Protein AF-A0A1C5R326-F1 (afdb_monomer_lite)

Foldseek 3Di:
DAQDCADPVRDRDNPVNVVVVVVVVVVVVVVVVVVPDPDDDDDDCCPDPVVVSVVVVVVVVD

Radius of gyration: 26.21 Å; chains: 1; bounding box: 49×21×69 Å

Structure (mmCIF, N/CA/C/O backbone):
data_AF-A0A1C5R326-F1
#
_entry.id   AF-A0A1C5R326-F1
#
loop_
_atom_site.group_PDB
_atom_site.id
_atom_site.type_symbol
_atom_site.label_atom_id
_atom_site.label_alt_id
_atom_site.label_comp_id
_atom_site.label_asym_id
_atom_site.label_entity_id
_atom_site.label_seq_id
_atom_site.pdbx_PDB_ins_code
_atom_site.Cartn_x
_atom_site.Cartn_y
_atom_site.Cartn_z
_atom_site.occupancy
_atom_site.B_iso_or_equiv
_atom_site.auth_seq_id
_atom_site.auth_comp_id
_atom_site.auth_asym_id
_atom_site.auth_atom_id
_atom_site.pdbx_PDB_model_num
ATOM 1 N N . MET A 1 1 ? -0.597 -7.379 -10.742 1.00 58.69 1 MET A N 1
ATOM 2 C CA . MET A 1 1 ? -0.072 -7.125 -12.100 1.00 58.69 1 MET A CA 1
ATOM 3 C C . MET A 1 1 ? 1.336 -6.587 -11.893 1.00 58.69 1 MET A C 1
ATOM 5 O O . MET A 1 1 ? 1.471 -5.661 -11.108 1.00 58.69 1 MET A O 1
ATOM 9 N N . GLY A 1 2 ? 2.373 -7.259 -12.393 1.00 76.62 2 GLY A N 1
ATOM 10 C CA . GLY A 1 2 ? 3.766 -6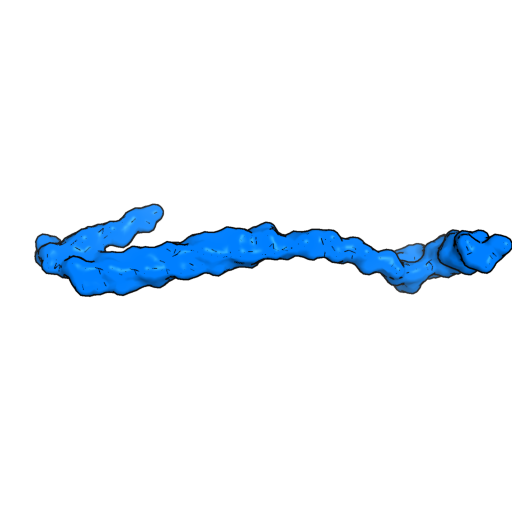.856 -12.146 1.00 76.62 2 GLY A CA 1
ATOM 11 C C . GLY A 1 2 ? 4.243 -5.847 -13.189 1.00 76.62 2 GLY A C 1
ATOM 12 O O . GLY A 1 2 ? 3.782 -5.902 -14.325 1.00 76.62 2 GLY A O 1
ATOM 13 N N . VAL A 1 3 ? 5.147 -4.945 -12.803 1.00 87.81 3 VAL A N 1
ATOM 14 C CA . VAL A 1 3 ? 5.858 -4.063 -13.741 1.00 87.81 3 VAL A CA 1
ATOM 15 C C . VAL A 1 3 ? 6.825 -4.922 -14.565 1.00 87.81 3 VAL A C 1
ATOM 17 O O . VAL A 1 3 ? 7.560 -5.725 -13.989 1.00 87.81 3 VAL A O 1
ATOM 20 N N . ASP A 1 4 ? 6.811 -4.791 -15.892 1.00 92.69 4 ASP A N 1
ATOM 21 C CA . ASP A 1 4 ? 7.749 -5.493 -16.778 1.00 92.69 4 ASP A CA 1
ATOM 22 C C . ASP A 1 4 ? 9.102 -4.762 -16.824 1.00 92.69 4 ASP A C 1
ATOM 24 O O . ASP A 1 4 ? 9.167 -3.536 -16.735 1.00 92.69 4 ASP A O 1
ATOM 28 N N . LYS A 1 5 ? 10.190 -5.525 -16.950 1.00 94.62 5 LYS A N 1
ATOM 29 C CA . LYS A 1 5 ? 11.549 -5.011 -17.162 1.00 94.62 5 LYS A CA 1
ATOM 30 C C . LYS A 1 5 ? 11.795 -4.551 -18.599 1.00 94.62 5 LYS A C 1
ATOM 32 O O . LYS A 1 5 ? 12.822 -3.926 -18.864 1.00 94.62 5 LYS A O 1
ATOM 37 N N . PHE A 1 6 ? 10.904 -4.905 -19.517 1.00 95.88 6 PHE A N 1
ATOM 38 C CA . PHE A 1 6 ? 10.974 -4.511 -20.913 1.00 95.88 6 PHE A CA 1
ATOM 39 C C . PHE A 1 6 ? 9.922 -3.451 -21.227 1.00 95.88 6 PHE A C 1
ATOM 41 O O . PHE A 1 6 ? 8.800 -3.490 -20.721 1.00 95.88 6 PHE A O 1
ATOM 48 N N . ASN A 1 7 ? 10.290 -2.490 -22.070 1.00 92.38 7 ASN A N 1
ATOM 49 C CA . ASN A 1 7 ? 9.335 -1.525 -22.593 1.00 92.38 7 ASN A CA 1
ATOM 50 C C . ASN A 1 7 ? 8.414 -2.181 -23.645 1.00 92.38 7 ASN A C 1
ATOM 52 O O . ASN A 1 7 ? 8.580 -3.342 -24.020 1.00 92.38 7 ASN A O 1
ATOM 56 N N . HIS A 1 8 ? 7.444 -1.423 -24.158 1.00 92.25 8 HIS A N 1
ATOM 57 C CA . HIS A 1 8 ? 6.490 -1.920 -25.159 1.00 92.25 8 HIS A CA 1
ATOM 58 C C . HIS A 1 8 ? 7.130 -2.345 -26.497 1.00 92.25 8 HIS A C 1
ATOM 60 O O . HIS A 1 8 ? 6.505 -3.065 -27.270 1.00 92.25 8 HIS A O 1
ATOM 66 N N . GLU A 1 9 ? 8.366 -1.921 -26.764 1.00 95.62 9 GLU A N 1
ATOM 67 C CA . GLU A 1 9 ? 9.152 -2.310 -27.939 1.00 95.62 9 GLU A CA 1
ATOM 68 C C . GLU A 1 9 ? 10.014 -3.560 -27.677 1.00 95.62 9 GLU A C 1
ATOM 70 O O . GLU A 1 9 ? 10.656 -4.073 -28.591 1.00 95.62 9 GLU A O 1
ATOM 75 N N . GLY A 1 10 ? 10.033 -4.069 -26.440 1.00 94.62 10 GLY A N 1
ATOM 76 C CA . GLY A 1 10 ? 10.806 -5.241 -26.033 1.00 94.62 10 GLY A CA 1
ATOM 77 C C . GLY A 1 10 ? 12.254 -4.946 -25.636 1.00 94.62 10 GLY A C 1
ATOM 78 O O . GLY A 1 10 ? 13.022 -5.884 -25.420 1.00 94.62 10 GLY A O 1
ATOM 79 N N . TYR A 1 11 ? 12.651 -3.676 -25.512 1.00 96.31 11 TYR A N 1
ATOM 80 C CA . TYR A 1 11 ? 13.979 -3.314 -25.015 1.00 96.31 11 TYR A CA 1
ATOM 81 C C . TYR A 1 11 ? 14.029 -3.361 -23.496 1.00 96.31 11 TYR A C 1
ATOM 83 O O . TYR A 1 11 ? 13.087 -2.950 -22.817 1.00 96.31 11 TYR A O 1
ATOM 91 N N . PHE A 1 12 ? 15.150 -3.848 -22.963 1.00 96.62 12 PHE A N 1
ATOM 92 C CA . PHE A 1 12 ? 15.396 -3.841 -21.528 1.00 96.62 12 PHE A CA 1
ATOM 93 C C . PHE A 1 12 ? 15.519 -2.395 -21.043 1.00 96.62 12 PHE A C 1
ATOM 95 O O . PHE A 1 12 ? 16.457 -1.694 -21.423 1.00 96.62 12 PHE A O 1
ATOM 102 N N . ASP A 1 13 ? 14.576 -1.968 -20.208 1.00 96.12 13 ASP A N 1
ATOM 103 C CA . ASP A 1 13 ? 14.496 -0.607 -19.686 1.00 96.12 13 ASP A CA 1
ATOM 104 C C . ASP A 1 13 ? 14.537 -0.639 -18.148 1.00 96.12 13 ASP A C 1
ATOM 106 O O . ASP A 1 13 ? 13.495 -0.670 -17.478 1.00 96.12 13 ASP A O 1
ATOM 110 N N . PRO A 1 14 ? 15.746 -0.662 -17.555 1.00 96.06 14 PRO A N 1
ATOM 111 C CA . PRO A 1 14 ? 15.897 -0.729 -16.108 1.00 96.06 14 PRO A CA 1
ATOM 112 C C . PRO A 1 14 ? 15.383 0.539 -15.420 1.00 96.06 14 PRO A C 1
ATOM 114 O O . PRO A 1 14 ? 14.865 0.456 -14.310 1.00 96.06 14 PRO A O 1
ATOM 117 N N . THR A 1 15 ? 15.480 1.699 -16.074 1.00 95.44 15 THR A N 1
ATOM 118 C CA . THR A 1 15 ? 15.076 2.984 -15.496 1.00 95.44 15 THR A CA 1
ATOM 119 C C . THR A 1 15 ? 13.567 3.039 -15.299 1.00 95.44 15 THR A C 1
ATOM 121 O O . THR A 1 15 ? 13.099 3.350 -14.202 1.00 95.44 15 THR A O 1
ATOM 124 N N . THR A 1 16 ? 12.799 2.689 -16.332 1.00 95.06 16 THR A N 1
ATOM 125 C CA . THR A 1 16 ? 11.334 2.682 -16.251 1.00 95.06 16 THR A CA 1
ATOM 126 C C . THR A 1 16 ? 10.841 1.617 -15.277 1.00 95.06 16 THR A C 1
ATOM 128 O O . THR A 1 16 ? 9.964 1.890 -14.453 1.00 95.06 16 THR A O 1
ATOM 131 N N . TYR A 1 17 ? 11.445 0.425 -15.306 1.00 95.50 17 TYR A N 1
ATOM 132 C CA . TYR A 1 17 ? 11.115 -0.640 -14.363 1.00 95.50 17 TYR A CA 1
ATOM 133 C C . TYR A 1 17 ? 11.331 -0.212 -12.908 1.00 95.50 17 TYR A C 1
ATOM 135 O O . TYR A 1 17 ? 10.446 -0.413 -12.074 1.00 95.50 17 TYR A O 1
ATOM 143 N N . GLU A 1 18 ? 12.481 0.388 -12.588 1.00 95.88 18 GLU A N 1
ATOM 144 C CA . GLU A 1 18 ? 12.788 0.850 -11.232 1.00 95.88 18 GLU A CA 1
ATOM 145 C C . GLU A 1 18 ? 11.832 1.952 -10.777 1.00 95.88 18 GLU A C 1
ATOM 147 O O . GLU A 1 18 ? 11.283 1.864 -9.676 1.00 95.88 18 GLU A O 1
ATOM 152 N N . ALA A 1 19 ? 11.578 2.947 -11.631 1.00 95.69 19 ALA A N 1
ATOM 153 C CA . ALA A 1 19 ? 10.671 4.046 -11.320 1.00 95.69 19 ALA A CA 1
ATOM 154 C C . ALA A 1 19 ? 9.256 3.539 -10.996 1.00 95.69 19 ALA A C 1
ATOM 156 O O . ALA A 1 19 ? 8.720 3.824 -9.924 1.00 95.69 19 ALA A O 1
ATOM 157 N N . LEU A 1 20 ? 8.674 2.725 -11.881 1.00 95.06 20 LEU A N 1
ATOM 158 C CA . LEU A 1 20 ? 7.327 2.180 -11.698 1.00 95.06 20 LEU A CA 1
ATOM 159 C C . LEU A 1 20 ? 7.254 1.199 -10.521 1.00 95.06 20 LEU A C 1
ATOM 161 O O . LEU A 1 20 ? 6.267 1.184 -9.787 1.00 95.06 20 LEU A O 1
ATOM 165 N N . THR A 1 21 ? 8.304 0.404 -10.296 1.00 94.69 21 THR A N 1
ATOM 166 C CA . THR A 1 21 ? 8.376 -0.504 -9.142 1.00 94.69 21 THR A CA 1
ATOM 167 C C . THR A 1 21 ? 8.383 0.268 -7.825 1.00 94.69 21 THR A C 1
ATOM 169 O O . THR A 1 21 ? 7.732 -0.155 -6.869 1.00 94.69 21 THR A O 1
ATOM 172 N N . ASN A 1 22 ? 9.103 1.390 -7.755 1.00 95.06 22 ASN A N 1
ATOM 173 C CA . ASN A 1 22 ? 9.143 2.225 -6.556 1.00 95.06 22 ASN A CA 1
ATOM 174 C C . ASN A 1 22 ? 7.784 2.877 -6.286 1.00 95.06 22 ASN A C 1
ATOM 176 O O . ASN A 1 22 ? 7.285 2.751 -5.171 1.00 95.06 22 ASN A O 1
ATOM 180 N N . ILE A 1 23 ? 7.139 3.443 -7.312 1.00 94.88 23 ILE A N 1
ATOM 181 C CA . ILE A 1 23 ? 5.779 3.996 -7.197 1.00 94.88 23 ILE A CA 1
ATOM 182 C C . ILE A 1 23 ? 4.810 2.926 -6.687 1.00 94.88 23 ILE A C 1
ATOM 184 O O . ILE A 1 23 ? 4.124 3.135 -5.692 1.00 94.88 23 ILE A O 1
ATOM 188 N N . HIS A 1 24 ? 4.814 1.735 -7.292 1.00 92.94 24 HIS A N 1
ATOM 189 C CA 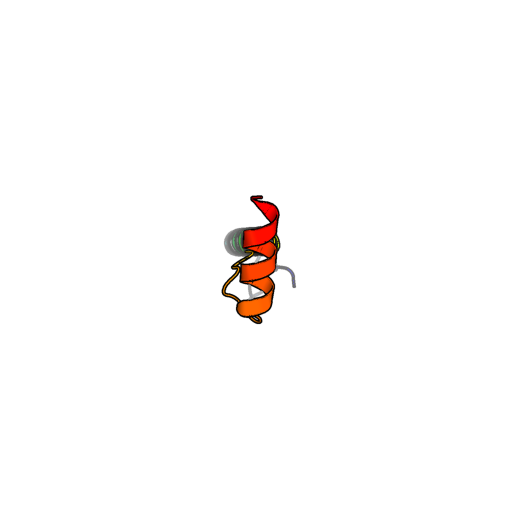. HIS A 1 24 ? 3.917 0.660 -6.876 1.00 92.94 24 HIS A CA 1
ATOM 190 C C . HIS A 1 24 ? 4.154 0.217 -5.422 1.00 92.94 24 HIS A C 1
ATOM 192 O O . HIS A 1 24 ? 3.213 -0.078 -4.685 1.00 92.94 24 HIS A O 1
ATOM 198 N N . ARG A 1 25 ? 5.417 0.177 -4.974 1.00 91.44 25 ARG A N 1
ATOM 199 C CA . ARG A 1 25 ? 5.752 -0.111 -3.570 1.00 91.44 25 ARG A CA 1
ATOM 200 C C . ARG A 1 25 ? 5.220 0.966 -2.629 1.00 91.44 25 ARG A C 1
ATOM 202 O O . ARG A 1 25 ? 4.716 0.621 -1.561 1.00 91.44 25 ARG A O 1
ATOM 209 N N . GLU A 1 26 ? 5.349 2.234 -3.006 1.00 92.31 26 GLU A N 1
ATOM 210 C CA . GLU A 1 26 ? 4.857 3.373 -2.230 1.00 92.31 26 GLU A CA 1
ATOM 211 C C . GLU A 1 26 ? 3.328 3.372 -2.133 1.00 92.31 26 GLU A C 1
ATOM 213 O O . GLU A 1 26 ? 2.804 3.499 -1.027 1.00 92.31 26 GLU A O 1
ATOM 218 N N . GLU A 1 27 ? 2.621 3.124 -3.238 1.00 90.25 27 GLU A N 1
ATOM 219 C CA . GLU A 1 27 ? 1.159 2.975 -3.272 1.00 90.25 27 GLU A CA 1
ATOM 220 C C . GLU A 1 27 ? 0.693 1.837 -2.357 1.00 90.25 27 GLU A C 1
ATOM 222 O O . GLU A 1 27 ? -0.115 2.047 -1.456 1.00 90.25 27 GLU A O 1
ATOM 227 N N . MET A 1 28 ? 1.284 0.644 -2.489 1.00 87.75 28 MET A N 1
ATOM 228 C CA . MET A 1 28 ? 0.952 -0.502 -1.633 1.00 87.75 28 MET A CA 1
ATOM 229 C C . MET A 1 28 ? 1.246 -0.233 -0.150 1.00 87.75 28 MET A C 1
ATOM 231 O O . MET A 1 28 ? 0.553 -0.746 0.733 1.00 87.75 28 MET A O 1
ATOM 235 N N . ALA A 1 29 ? 2.292 0.536 0.159 1.00 86.50 29 ALA A N 1
ATOM 236 C CA . ALA A 1 29 ? 2.602 0.934 1.528 1.00 86.50 29 ALA A CA 1
ATOM 237 C C . ALA A 1 29 ? 1.604 1.976 2.060 1.00 86.50 29 ALA A C 1
ATOM 239 O O . ALA A 1 29 ? 1.225 1.903 3.232 1.00 86.50 29 ALA A O 1
ATOM 240 N N . ALA A 1 30 ? 1.169 2.917 1.221 1.00 83.69 30 ALA A N 1
ATOM 241 C CA . ALA A 1 30 ? 0.149 3.903 1.554 1.00 83.69 30 ALA A CA 1
ATOM 242 C C . ALA A 1 30 ? -1.210 3.236 1.802 1.00 83.69 30 ALA A C 1
ATOM 244 O O . ALA A 1 30 ? -1.816 3.494 2.839 1.00 83.69 30 ALA A O 1
ATOM 245 N N . ASP A 1 31 ? -1.626 2.301 0.947 1.00 82.50 31 ASP A N 1
ATOM 246 C CA . ASP A 1 31 ? -2.860 1.527 1.116 1.00 82.50 31 ASP A CA 1
ATOM 247 C C . ASP A 1 31 ? -2.842 0.712 2.412 1.00 82.50 31 ASP A C 1
ATOM 249 O O . ASP A 1 31 ? -3.803 0.719 3.180 1.00 82.50 31 ASP A O 1
ATOM 253 N N . LYS A 1 32 ? -1.714 0.057 2.721 1.00 80.25 32 LYS A N 1
ATOM 254 C CA . LYS A 1 32 ? -1.541 -0.663 3.993 1.00 80.25 32 LYS A CA 1
ATOM 255 C C . LYS A 1 32 ? -1.621 0.261 5.207 1.00 80.25 32 LYS A C 1
ATOM 257 O O . LYS A 1 32 ? -2.165 -0.143 6.232 1.00 80.25 32 LYS A O 1
ATOM 262 N N . LYS A 1 33 ? -1.088 1.485 5.116 1.00 74.25 33 LYS A N 1
ATOM 263 C CA . LYS A 1 33 ? -1.223 2.495 6.178 1.00 74.25 33 LYS A CA 1
ATOM 264 C C . LYS A 1 33 ? -2.665 2.988 6.302 1.00 74.25 33 LYS A C 1
ATOM 266 O O . LYS A 1 33 ? -3.157 3.101 7.418 1.00 74.25 33 LYS A O 1
ATOM 271 N N . ALA A 1 34 ? -3.341 3.238 5.184 1.00 68.25 34 ALA A N 1
ATOM 272 C CA . ALA A 1 34 ? -4.733 3.676 5.149 1.00 68.25 34 ALA A CA 1
ATOM 273 C C . ALA A 1 34 ? -5.707 2.588 5.631 1.00 68.25 34 ALA A C 1
ATOM 275 O O . ALA A 1 34 ? -6.749 2.907 6.193 1.00 68.25 34 ALA A O 1
ATOM 276 N N . ALA A 1 35 ? -5.361 1.307 5.479 1.00 69.81 35 ALA A N 1
ATOM 277 C CA . ALA A 1 35 ? -6.141 0.199 6.024 1.00 69.81 35 ALA A CA 1
ATOM 278 C C . ALA A 1 35 ? -6.165 0.183 7.565 1.00 69.81 35 ALA A C 1
ATOM 280 O O . ALA A 1 35 ? -7.091 -0.372 8.156 1.00 69.81 35 ALA A O 1
ATOM 281 N N . TYR A 1 36 ? -5.183 0.805 8.228 1.00 65.50 36 TYR A N 1
ATOM 282 C CA . TYR A 1 36 ? -5.180 0.966 9.680 1.00 65.50 36 TYR A CA 1
ATOM 283 C C . TYR A 1 36 ? -5.785 2.317 10.081 1.00 65.50 36 TYR A C 1
ATOM 285 O O . TYR A 1 36 ? -5.086 3.256 10.460 1.00 65.50 36 TYR A O 1
ATOM 293 N N . LEU A 1 37 ? -7.114 2.407 10.021 1.00 75.19 37 LEU A N 1
ATOM 294 C CA . LEU A 1 37 ? -7.866 3.456 10.708 1.00 75.19 37 LEU A CA 1
ATOM 295 C C . LEU A 1 37 ? -8.351 2.890 12.050 1.00 75.19 37 LEU A C 1
ATOM 297 O O . LEU A 1 37 ? -9.240 2.034 12.047 1.00 75.19 37 LEU A O 1
ATOM 301 N N . PRO A 1 38 ? -7.786 3.306 13.203 1.00 77.19 38 PRO A N 1
ATOM 302 C CA . PRO A 1 38 ? -8.313 2.880 14.492 1.00 77.19 38 PRO A CA 1
ATOM 303 C C . PRO A 1 38 ? -9.769 3.338 14.605 1.00 77.19 38 PRO A C 1
ATOM 305 O O . PRO A 1 38 ? -10.073 4.524 14.477 1.00 77.19 38 PRO A O 1
ATOM 308 N N . LEU A 1 39 ? -10.678 2.386 14.824 1.00 76.19 39 LEU A N 1
ATOM 309 C CA . LEU A 1 39 ? -12.090 2.678 15.045 1.00 76.19 39 LEU A CA 1
ATOM 310 C C . LEU A 1 39 ? -12.232 3.491 16.336 1.00 76.19 39 LEU A C 1
ATOM 312 O O . LEU A 1 39 ? -12.011 2.976 17.431 1.00 76.19 39 LEU A O 1
ATOM 316 N N . VAL A 1 40 ? -12.606 4.763 16.204 1.00 78.38 40 VAL A N 1
ATOM 317 C CA . VAL A 1 40 ? -12.917 5.633 17.342 1.00 78.38 40 VAL A CA 1
ATOM 318 C C . VAL A 1 40 ? -14.426 5.628 17.552 1.00 78.38 40 VAL A C 1
ATOM 320 O O . VAL A 1 40 ? -15.175 6.145 16.725 1.00 78.38 40 VAL A O 1
ATOM 323 N N . TYR A 1 41 ? -14.881 5.057 18.668 1.00 71.88 41 TYR A N 1
ATOM 324 C CA . TYR A 1 41 ? -16.274 5.176 19.093 1.00 71.88 41 TYR A CA 1
ATOM 325 C C . TYR A 1 41 ? -16.431 6.434 19.952 1.00 71.88 41 TYR A C 1
ATOM 327 O O . TYR A 1 41 ? -15.931 6.500 21.074 1.00 71.88 41 TYR A O 1
ATOM 335 N N . VAL A 1 42 ? -17.102 7.454 19.415 1.00 77.62 42 VAL A N 1
ATOM 336 C CA . VAL A 1 42 ? -17.415 8.681 20.156 1.00 77.62 42 VAL A CA 1
ATOM 337 C C . VAL A 1 42 ? -18.785 8.521 20.808 1.00 77.62 42 VAL A C 1
ATOM 339 O O . VAL A 1 42 ? -19.815 8.610 20.140 1.00 77.62 42 VAL A O 1
ATOM 342 N N . CYS A 1 43 ? -18.811 8.317 22.126 1.00 73.75 43 CYS A N 1
ATOM 343 C CA . CYS A 1 43 ? -20.044 8.383 22.908 1.00 73.75 43 CYS A CA 1
ATOM 344 C C . CYS A 1 43 ? -20.489 9.846 23.033 1.00 73.75 43 CYS A C 1
ATOM 346 O O . CYS A 1 43 ? -20.089 10.545 23.961 1.00 73.75 43 CYS A O 1
ATOM 348 N N . SER A 1 44 ? -21.319 10.323 22.106 1.00 81.62 44 SER A N 1
ATOM 349 C CA . SER A 1 44 ? -22.066 11.561 22.321 1.00 81.62 44 SER A CA 1
ATOM 350 C C . SER A 1 44 ? -23.378 11.215 23.026 1.00 81.62 44 SER A C 1
ATOM 352 O O . SER A 1 44 ? -24.201 10.518 22.428 1.00 81.62 44 SER A O 1
ATOM 354 N N . PRO A 1 45 ? -23.640 11.714 24.249 1.00 84.56 45 PRO A N 1
ATOM 355 C CA . PRO A 1 45 ? -24.940 11.521 24.895 1.00 84.56 45 PRO A CA 1
ATOM 356 C C . PRO A 1 45 ? -26.087 12.173 24.103 1.00 84.56 45 PRO A C 1
ATOM 358 O O . PRO A 1 45 ? -27.253 11.903 24.366 1.00 84.56 45 PRO A O 1
ATOM 361 N N . TYR A 1 46 ? -25.760 12.999 23.105 1.00 84.19 46 TYR A N 1
ATOM 362 C CA . TYR A 1 46 ? -26.706 13.645 22.202 1.00 84.19 46 TYR A CA 1
ATOM 363 C C . TYR A 1 46 ? -26.828 12.954 20.835 1.00 84.19 46 TYR A C 1
ATOM 365 O O . TYR A 1 46 ? -27.582 13.423 19.987 1.00 84.19 46 TYR A O 1
ATOM 373 N N . ALA A 1 47 ? -26.106 11.859 20.588 1.00 83.19 47 ALA A N 1
ATOM 374 C CA . ALA A 1 47 ? -26.309 11.053 19.389 1.00 83.19 47 ALA A CA 1
ATOM 375 C C . ALA A 1 47 ? -27.467 10.064 19.601 1.00 83.19 47 ALA A C 1
ATOM 377 O O . ALA A 1 47 ? -27.501 9.344 20.598 1.00 83.19 47 ALA A O 1
ATOM 378 N N . GLY A 1 48 ? -28.402 9.999 18.648 1.00 84.56 48 GLY A N 1
ATOM 379 C CA . GLY A 1 48 ? -29.517 9.047 18.685 1.00 84.56 48 GLY A CA 1
ATOM 380 C C . GLY A 1 48 ? -30.543 9.356 19.780 1.00 84.56 48 GLY A C 1
ATOM 381 O O . GLY A 1 48 ? -31.122 10.442 19.798 1.00 84.56 48 GLY A O 1
ATOM 382 N N . ASP A 1 49 ? -30.801 8.394 20.672 1.00 88.62 49 ASP A N 1
ATOM 383 C CA . ASP A 1 49 ? -31.760 8.545 21.776 1.00 88.62 49 ASP A CA 1
ATOM 384 C C . ASP A 1 49 ? -31.198 9.423 22.902 1.00 88.62 49 ASP A C 1
ATOM 386 O O . ASP A 1 49 ? -30.705 8.958 23.931 1.00 88.62 49 ASP A O 1
ATOM 390 N N . VAL A 1 50 ? -31.304 10.732 22.694 1.00 89.31 50 VAL A N 1
ATOM 391 C CA . VAL A 1 50 ? -30.800 11.758 23.609 1.00 89.31 50 VAL A CA 1
ATOM 392 C C . VAL A 1 50 ? -31.378 11.625 25.017 1.00 89.31 50 VAL A C 1
ATOM 394 O O . VAL A 1 50 ? -30.651 11.788 25.991 1.00 89.31 50 VAL A O 1
ATOM 397 N N . LYS A 1 51 ? -32.680 11.343 25.159 1.00 89.69 51 LYS A N 1
ATOM 398 C CA . LYS A 1 51 ? -33.336 11.333 26.479 1.00 89.69 51 LYS A CA 1
ATOM 399 C C . LYS A 1 51 ? -32.790 10.207 27.345 1.00 89.69 51 LYS A C 1
ATOM 401 O O . LYS A 1 51 ? -32.427 10.441 28.497 1.00 89.69 51 LYS A O 1
ATOM 406 N N . THR A 1 52 ? -32.720 9.005 26.784 1.00 89.44 52 THR 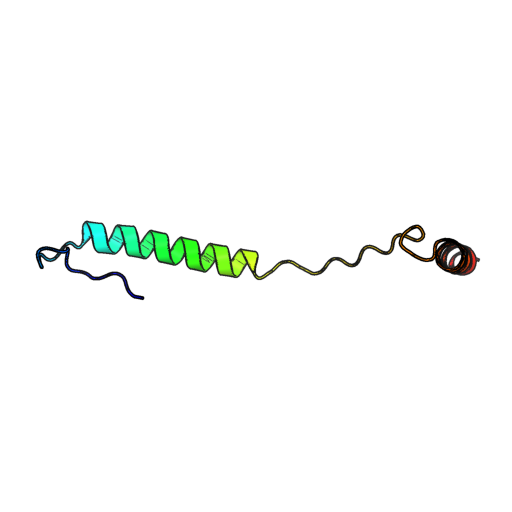A N 1
ATOM 407 C CA . THR A 1 52 ? -32.180 7.841 27.486 1.00 89.44 52 THR A CA 1
ATOM 408 C C . THR A 1 52 ? -30.691 8.030 27.758 1.00 89.44 52 THR A C 1
ATOM 410 O O . THR A 1 52 ? -30.251 7.870 28.895 1.00 89.44 52 THR A O 1
ATOM 413 N N . ASN A 1 53 ? -29.927 8.463 26.753 1.00 87.62 53 ASN A N 1
ATOM 414 C CA . ASN A 1 53 ? -28.479 8.623 26.861 1.00 87.62 53 ASN A CA 1
ATOM 415 C C . ASN A 1 53 ? -28.079 9.681 27.896 1.00 87.62 53 ASN A C 1
ATOM 417 O O . ASN A 1 53 ? -27.207 9.415 28.720 1.00 87.62 53 ASN A O 1
ATOM 421 N N . VAL A 1 54 ? -28.736 10.847 27.909 1.00 88.81 54 VAL A N 1
ATOM 422 C CA . VAL A 1 54 ? -28.484 11.914 28.893 1.00 88.81 54 VAL A CA 1
ATOM 423 C C . VAL A 1 54 ? -28.857 11.467 30.306 1.00 88.81 54 VAL A C 1
ATOM 425 O O . VAL A 1 54 ? -28.105 11.744 31.238 1.00 88.81 54 VAL A O 1
ATOM 428 N N . ASN A 1 55 ? -29.963 10.737 30.484 1.00 88.75 55 ASN A N 1
ATOM 429 C CA . ASN A 1 55 ? -30.357 10.220 31.798 1.00 88.75 55 ASN A CA 1
ATOM 430 C C . ASN A 1 55 ? -29.356 9.194 32.341 1.00 88.75 55 ASN A C 1
ATOM 432 O O . ASN A 1 55 ? -28.955 9.286 33.502 1.00 88.75 55 ASN A O 1
ATOM 436 N N . VAL A 1 56 ? -28.923 8.246 31.504 1.00 85.38 56 VAL A N 1
ATOM 437 C CA . VAL A 1 56 ? -27.901 7.258 31.876 1.00 85.38 56 VAL A CA 1
ATOM 438 C C . VAL A 1 56 ? -26.596 7.966 32.242 1.00 85.38 56 VAL A C 1
ATOM 440 O O . VAL A 1 56 ? -26.042 7.699 33.309 1.00 85.38 56 VAL A O 1
ATOM 443 N N . TYR A 1 57 ? -26.156 8.933 31.429 1.00 83.00 57 TYR A N 1
ATOM 444 C CA . TYR A 1 57 ? -24.955 9.722 31.711 1.00 83.00 57 TYR A CA 1
ATOM 445 C C . TYR A 1 57 ? -25.067 10.472 33.043 1.00 83.00 57 TYR A C 1
ATOM 447 O O . TYR A 1 57 ? -24.179 10.368 33.880 1.00 83.00 57 TYR A O 1
ATOM 455 N N . ALA A 1 58 ? -26.175 11.179 33.281 1.00 81.94 58 ALA A N 1
ATOM 456 C CA . ALA A 1 58 ? -26.399 11.936 34.513 1.00 81.94 58 ALA A CA 1
ATOM 457 C C . ALA A 1 58 ? -26.452 11.042 35.764 1.00 81.94 58 ALA A C 1
ATOM 459 O O . ALA A 1 58 ? -26.025 11.461 36.838 1.00 81.94 58 ALA A O 1
ATOM 460 N N . SER A 1 59 ? -26.955 9.811 35.636 1.00 79.25 59 SER A N 1
ATOM 461 C CA . SER A 1 59 ? -27.017 8.851 36.743 1.00 79.25 59 SER A CA 1
ATOM 462 C C . SER A 1 59 ? -25.663 8.239 37.114 1.00 79.25 59 SER A C 1
ATOM 464 O O . SER A 1 59 ? -25.478 7.855 38.261 1.00 79.25 59 SER A O 1
ATOM 466 N N . ALA A 1 60 ? -24.712 8.186 36.176 1.00 74.88 60 ALA A N 1
ATOM 467 C CA . ALA A 1 60 ? -23.387 7.603 36.392 1.00 74.88 60 ALA A CA 1
ATOM 468 C C . ALA A 1 60 ? -22.432 8.502 37.205 1.00 74.88 60 ALA A C 1
ATOM 470 O O . ALA A 1 60 ? -21.408 8.026 37.684 1.00 74.88 60 ALA A O 1
ATOM 471 N N . PHE A 1 61 ? -22.753 9.792 37.356 1.00 64.25 61 PHE A N 1
ATOM 472 C CA . PHE A 1 61 ? -21.969 10.770 38.130 1.00 64.25 61 PHE A CA 1
ATOM 473 C C . PHE A 1 61 ? -22.554 11.054 39.522 1.00 64.25 61 PHE A C 1
ATOM 475 O O . PHE A 1 61 ? -22.218 12.064 40.143 1.00 64.25 61 PHE A O 1
ATOM 482 N N . LYS A 1 62 ? -23.453 10.192 39.995 1.00 56.31 62 LYS A N 1
ATOM 483 C CA . LYS A 1 62 ? -24.127 10.306 41.286 1.00 56.31 62 LYS A CA 1
ATOM 48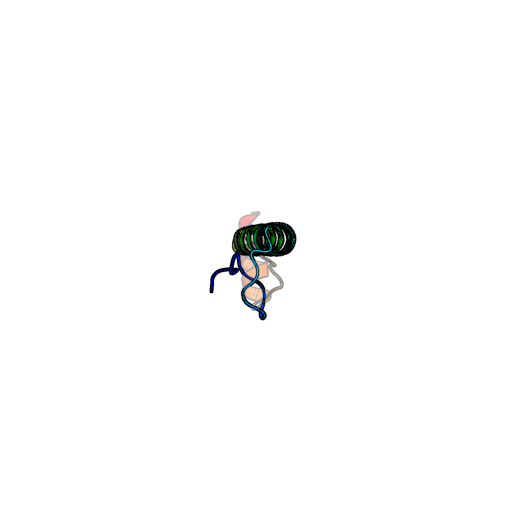4 C C . LYS A 1 62 ? -23.671 9.190 42.214 1.00 56.31 62 LYS A C 1
ATOM 486 O O . LYS A 1 62 ? -23.516 9.489 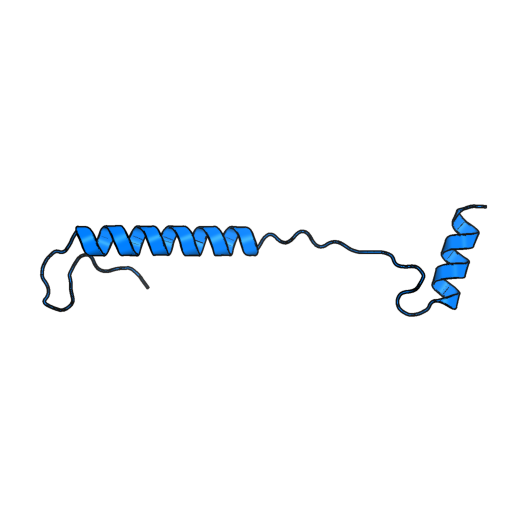43.416 1.00 56.31 62 LYS A O 1
#

pLDDT: mean 85.23, std 10.0, range [56.31, 96.62]

Secondary structure (DSSP, 8-state):
-PPPSB-TTS-B-HHHHHHHHHHHHHHHHHHHHHT---------TTSS-HHHHHHHHHHHT-

Sequence (62 aa):
MGVDKFNHEGYFDPTTYEALTNIHREEMAADKKAAYLPLVYVCSPYAGDVKTNVNV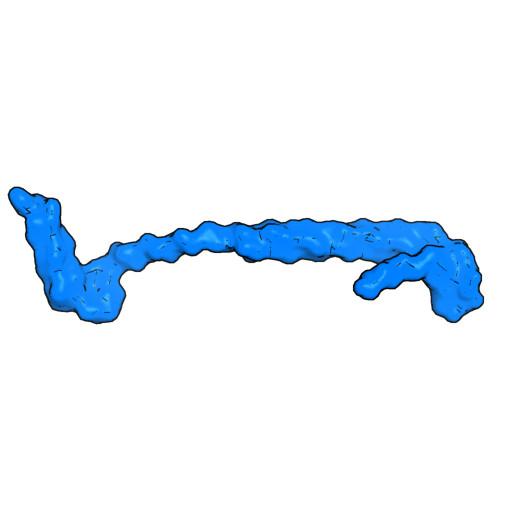YASAFK